Protein AF-A0A2V5LV04-F1 (afdb_monomer_lite)

Secondary structure (DSSP, 8-state):
------HHHHHHS-GGGHHHHHHHHTTT--B---B------HHHHHHHHHHHHHHHHHHHTT-EEEE-TTT--EEEE--TT---SS-HHHHHHHHHHTPPPPEEEE---HHHHHHHHT--BTTEEEEEETTEEEEEE---SS-THHHHHHHHHHHHHH-

Structure (mmCIF, N/CA/C/O backbone):
data_AF-A0A2V5L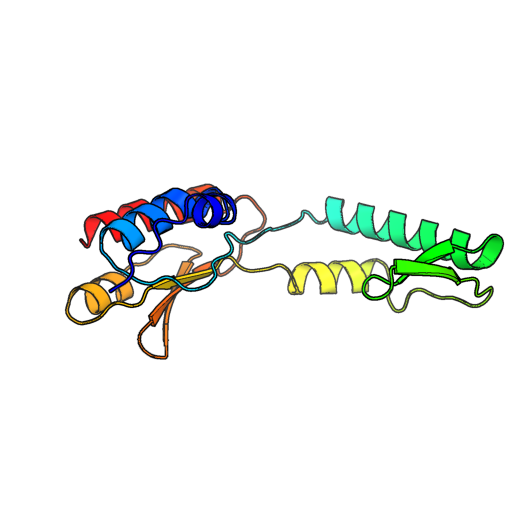V04-F1
#
_entry.id   AF-A0A2V5LV04-F1
#
loop_
_atom_site.group_PDB
_atom_site.id
_atom_site.type_symbol
_atom_site.label_atom_id
_atom_site.label_alt_id
_atom_site.label_comp_id
_atom_site.label_asym_id
_atom_site.label_entity_id
_atom_site.label_seq_id
_atom_site.pdbx_PDB_ins_code
_atom_site.Cartn_x
_atom_site.Cartn_y
_atom_site.Cartn_z
_atom_site.occupancy
_atom_site.B_iso_or_equiv
_atom_site.auth_seq_id
_atom_site.auth_comp_id
_atom_site.auth_asym_id
_atom_site.auth_atom_id
_atom_site.pdbx_PDB_model_num
ATOM 1 N N . ASP A 1 1 ? -18.637 -22.199 13.307 1.00 37.62 1 ASP A N 1
ATOM 2 C CA . ASP A 1 1 ? -17.633 -21.362 13.983 1.00 37.62 1 ASP A CA 1
ATOM 3 C C . ASP A 1 1 ? -16.257 -21.979 13.849 1.00 37.62 1 ASP A C 1
ATOM 5 O O . ASP A 1 1 ? -15.931 -22.923 14.553 1.00 37.62 1 ASP A O 1
ATOM 9 N N . HIS A 1 2 ? -15.481 -21.498 12.880 1.00 34.91 2 HIS A N 1
ATOM 10 C CA . HIS A 1 2 ? -14.068 -21.835 12.750 1.00 34.91 2 HIS A CA 1
ATOM 11 C C . HIS A 1 2 ? -13.288 -20.560 13.053 1.00 34.91 2 HIS A C 1
ATOM 13 O O . HIS A 1 2 ? -13.233 -19.655 12.223 1.00 34.91 2 HIS A O 1
ATOM 19 N N . LEU A 1 3 ? -12.759 -20.476 14.274 1.00 42.47 3 LEU A N 1
ATOM 20 C CA . LEU A 1 3 ? -11.720 -19.518 14.629 1.00 42.47 3 LEU A CA 1
ATOM 21 C C . LEU A 1 3 ? -10.544 -19.771 13.687 1.00 42.47 3 LEU A C 1
ATOM 23 O O . LEU A 1 3 ? -9.911 -20.826 13.746 1.00 42.47 3 LEU A O 1
ATOM 27 N N . ILE A 1 4 ? -10.286 -18.826 12.788 1.00 45.22 4 ILE A N 1
ATOM 28 C CA . ILE A 1 4 ? -9.069 -18.815 11.984 1.00 45.22 4 ILE A CA 1
ATOM 29 C C . ILE A 1 4 ? -7.950 -18.351 12.926 1.00 45.22 4 ILE A C 1
ATOM 31 O O . ILE A 1 4 ? -7.548 -17.196 12.904 1.00 45.22 4 ILE A O 1
ATOM 35 N N . HIS A 1 5 ? -7.468 -19.248 13.788 1.00 48.31 5 HIS A N 1
ATOM 36 C CA . HIS A 1 5 ? -6.122 -19.141 14.349 1.00 48.31 5 HIS A CA 1
ATOM 37 C C . HIS A 1 5 ? -5.161 -19.601 13.256 1.00 48.31 5 HIS A C 1
ATOM 39 O O . HIS A 1 5 ? -4.698 -20.738 13.256 1.00 48.31 5 HIS A O 1
ATOM 45 N N . ASN A 1 6 ? -4.981 -18.762 12.237 1.00 56.56 6 ASN A N 1
ATOM 46 C CA . ASN A 1 6 ? -3.943 -18.990 11.251 1.00 56.56 6 ASN A CA 1
ATOM 47 C C . ASN A 1 6 ? -2.778 -18.078 11.614 1.00 56.56 6 ASN A C 1
ATOM 49 O O . ASN A 1 6 ? -2.821 -16.884 11.323 1.00 56.56 6 ASN A O 1
ATOM 53 N N . ASP A 1 7 ? -1.765 -18.631 12.273 1.00 56.62 7 ASP A N 1
ATOM 54 C CA . ASP A 1 7 ? -0.560 -17.885 12.645 1.00 56.62 7 ASP A CA 1
ATOM 55 C C . ASP A 1 7 ? 0.101 -17.258 11.396 1.00 56.62 7 ASP A C 1
ATOM 57 O O . ASP A 1 7 ? 0.586 -16.129 11.447 1.00 56.62 7 ASP A O 1
ATOM 61 N N . GLU A 1 8 ? -0.023 -17.904 10.227 1.00 63.81 8 GLU A N 1
ATOM 62 C CA . GLU A 1 8 ? 0.450 -17.377 8.937 1.00 63.81 8 GLU A CA 1
ATOM 63 C C . GLU A 1 8 ? -0.325 -16.126 8.478 1.00 63.81 8 GLU A C 1
ATOM 65 O O . GLU A 1 8 ? 0.208 -15.280 7.756 1.00 63.81 8 GLU A O 1
ATOM 70 N N . PHE A 1 9 ? -1.588 -15.966 8.897 1.00 72.06 9 PHE A N 1
ATOM 71 C CA . PHE A 1 9 ? -2.378 -14.782 8.553 1.00 72.06 9 PHE A CA 1
ATOM 72 C C . PHE A 1 9 ? -1.844 -13.542 9.268 1.00 72.06 9 PHE A C 1
ATOM 74 O O . PHE A 1 9 ? -1.657 -12.510 8.626 1.00 72.06 9 PHE A O 1
ATOM 81 N N . ILE A 1 10 ? -1.552 -13.631 10.567 1.00 76.31 10 ILE A N 1
ATOM 82 C CA . ILE A 1 10 ? -1.012 -12.499 11.332 1.00 76.31 10 ILE A CA 1
ATOM 83 C C . ILE A 1 10 ? 0.354 -12.065 10.794 1.00 76.31 10 ILE A C 1
ATOM 85 O O . ILE A 1 10 ? 0.637 -10.866 10.720 1.00 76.31 10 ILE A O 1
ATOM 89 N N . GLU A 1 11 ? 1.181 -13.008 10.338 1.00 77.38 11 GLU A N 1
ATOM 90 C CA . GLU A 1 11 ? 2.454 -12.682 9.689 1.00 77.38 11 GLU A CA 1
ATOM 91 C C . GLU A 1 11 ? 2.269 -11.856 8.407 1.00 77.38 11 GLU A C 1
ATOM 93 O O . GLU A 1 11 ? 3.081 -10.966 8.131 1.00 77.38 11 GLU A O 1
ATOM 98 N N . SER A 1 12 ? 1.174 -12.083 7.675 1.00 77.38 12 SER A N 1
ATOM 99 C CA . SER A 1 12 ? 0.818 -11.323 6.469 1.00 77.38 12 SER A CA 1
ATOM 100 C C . SER A 1 12 ? 0.243 -9.927 6.748 1.00 77.38 12 SER A C 1
ATOM 102 O O . SER A 1 12 ? 0.204 -9.091 5.847 1.00 77.38 12 SER A O 1
ATOM 104 N N . VAL A 1 13 ? -0.185 -9.651 7.986 1.00 80.25 13 VAL A N 1
ATOM 105 C CA . VAL A 1 13 ? -0.694 -8.334 8.389 1.00 80.25 13 VAL A CA 1
ATOM 106 C C . VAL A 1 13 ? 0.468 -7.364 8.573 1.00 80.25 13 VAL A C 1
ATOM 108 O O . VAL A 1 13 ? 1.490 -7.687 9.189 1.00 80.25 13 VAL A O 1
ATOM 111 N N . ASP A 1 14 ? 0.287 -6.138 8.089 1.00 82.38 14 ASP A N 1
ATOM 112 C CA . ASP A 1 14 ? 1.251 -5.059 8.263 1.00 82.38 14 ASP A CA 1
ATOM 113 C C . ASP A 1 14 ? 1.624 -4.857 9.744 1.00 82.38 14 ASP A C 1
ATOM 115 O O . ASP A 1 14 ? 0.729 -4.719 10.584 1.00 82.38 14 ASP A O 1
ATOM 119 N N . PRO A 1 15 ? 2.924 -4.762 10.099 1.00 86.38 15 PRO A N 1
ATOM 120 C CA . PRO A 1 15 ? 3.362 -4.708 11.495 1.00 86.38 15 PRO A CA 1
ATOM 121 C C . PRO A 1 15 ? 2.650 -3.672 12.386 1.00 86.38 15 PRO A C 1
ATOM 123 O O . PRO A 1 15 ? 2.335 -4.017 13.524 1.00 86.38 15 PRO A O 1
ATOM 126 N N . PRO A 1 16 ? 2.339 -2.440 11.921 1.00 86.56 16 PRO A N 1
ATOM 127 C CA . PRO A 1 16 ? 1.610 -1.458 12.731 1.00 86.56 16 PRO A CA 1
ATOM 128 C C . PRO A 1 16 ? 0.179 -1.873 13.108 1.00 86.56 16 PRO A C 1
ATOM 130 O O . PRO A 1 16 ? -0.378 -1.320 14.051 1.00 86.56 16 PRO A O 1
ATOM 133 N N . LEU A 1 17 ? -0.419 -2.810 12.369 1.00 86.88 17 LEU A N 1
ATOM 134 C CA . LEU A 1 17 ? -1.804 -3.250 12.534 1.00 86.88 17 LEU A CA 1
ATOM 135 C C . LEU A 1 17 ? -1.946 -4.562 13.308 1.00 86.88 17 LEU A C 1
ATOM 137 O O . LEU A 1 17 ? -3.044 -4.847 13.782 1.00 86.88 17 LEU A O 1
ATOM 141 N N . ARG A 1 18 ? -0.871 -5.347 13.455 1.00 90.06 18 ARG A N 1
ATOM 142 C CA . ARG A 1 18 ? -0.923 -6.696 14.049 1.00 90.06 18 ARG A CA 1
ATOM 143 C C . ARG A 1 18 ? -1.590 -6.711 15.421 1.00 90.06 18 ARG A C 1
ATOM 145 O O . ARG A 1 18 ? -2.571 -7.418 15.585 1.00 90.06 18 ARG A O 1
ATOM 152 N N . ASP A 1 19 ? -1.156 -5.842 16.334 1.00 91.69 19 ASP A N 1
ATOM 153 C CA . ASP A 1 19 ? -1.703 -5.775 17.702 1.00 91.69 19 ASP A CA 1
ATOM 154 C C . ASP A 1 19 ? -3.213 -5.460 17.733 1.00 91.69 19 ASP A C 1
ATOM 156 O O . ASP A 1 19 ? -3.958 -5.958 18.575 1.00 91.69 19 ASP A O 1
ATOM 160 N N . LEU A 1 20 ? -3.696 -4.637 16.796 1.00 91.31 20 LEU A N 1
ATOM 161 C CA . LEU A 1 20 ? -5.127 -4.361 16.669 1.00 91.31 20 LEU A CA 1
ATOM 162 C C . LEU A 1 20 ? -5.876 -5.578 16.123 1.00 91.31 20 LEU A C 1
ATOM 164 O O . LEU A 1 20 ? -6.922 -5.943 16.652 1.00 91.31 20 LEU A O 1
ATOM 168 N N . VAL A 1 21 ? -5.358 -6.187 15.056 1.00 90.38 21 VAL A N 1
ATOM 169 C CA . VAL A 1 21 ? -5.999 -7.329 14.396 1.00 90.38 21 VAL A CA 1
ATOM 170 C C . VAL A 1 21 ? -6.052 -8.538 15.329 1.00 90.38 21 VAL A C 1
ATOM 172 O O . VAL A 1 21 ? -7.124 -9.118 15.480 1.00 90.38 21 VAL A O 1
ATOM 175 N N . GLU A 1 22 ? -4.954 -8.855 16.017 1.00 90.88 22 GLU A N 1
ATOM 176 C CA . GLU A 1 22 ? -4.887 -9.909 17.036 1.00 90.88 22 GLU A CA 1
ATOM 177 C C . GLU A 1 22 ? -5.940 -9.681 18.129 1.00 90.88 22 GLU A C 1
ATOM 179 O O . GLU A 1 22 ? -6.795 -10.538 18.353 1.00 90.88 22 GLU A O 1
ATOM 184 N N . PHE A 1 23 ? -5.961 -8.486 18.734 1.00 92.88 23 PHE A N 1
ATOM 185 C CA . PHE A 1 23 ? -6.918 -8.133 19.788 1.00 92.88 23 PHE A CA 1
ATOM 186 C C . PHE A 1 23 ? -8.387 -8.324 19.375 1.00 92.88 23 PHE A C 1
ATOM 188 O O . PHE A 1 23 ? -9.220 -8.761 20.179 1.00 92.88 23 PHE A O 1
ATOM 195 N N . LEU A 1 24 ? -8.718 -7.964 18.132 1.00 91.56 24 LEU A N 1
ATOM 196 C CA . LEU A 1 24 ? -10.067 -8.079 17.581 1.00 91.56 24 LEU A CA 1
ATOM 197 C C . LEU A 1 24 ? -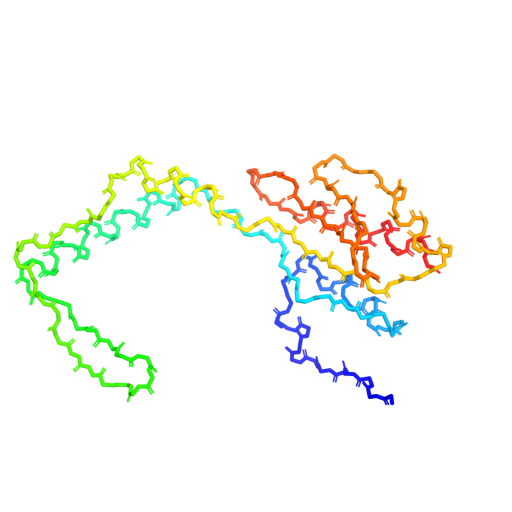10.423 -9.532 17.261 1.00 91.56 24 LEU A C 1
ATOM 199 O O . LEU A 1 24 ? -11.537 -9.974 17.551 1.00 91.56 24 LEU A O 1
ATOM 203 N N . HIS A 1 25 ? -9.484 -10.289 16.695 1.00 89.88 25 HIS A N 1
ATOM 204 C CA . HIS A 1 25 ? -9.696 -11.688 16.327 1.00 89.88 25 HIS A CA 1
ATOM 205 C C . HIS A 1 25 ? -9.870 -12.575 17.561 1.00 89.88 25 HIS A C 1
ATOM 207 O O . HIS A 1 25 ? -10.778 -13.404 17.570 1.00 89.88 25 HIS A O 1
ATOM 213 N N . GLU A 1 26 ? -9.130 -12.319 18.647 1.00 90.31 26 GLU A N 1
ATOM 214 C CA . GLU A 1 26 ? -9.350 -12.948 19.964 1.00 90.31 26 GLU A CA 1
ATOM 215 C C . GLU A 1 26 ? -10.788 -12.767 20.488 1.00 90.31 26 GLU A C 1
ATOM 217 O O . GLU A 1 26 ? -11.277 -13.564 21.288 1.00 90.31 26 GLU A O 1
ATOM 222 N N . ARG A 1 27 ? -11.488 -11.723 20.027 1.00 90.56 27 ARG A N 1
ATOM 223 C CA . ARG A 1 27 ? -12.876 -11.391 20.392 1.00 90.56 27 ARG A CA 1
ATOM 224 C C . ARG A 1 27 ? -13.895 -11.794 19.328 1.00 90.56 27 ARG A C 1
ATOM 226 O O . ARG A 1 27 ? -15.050 -11.385 19.410 1.00 90.56 27 ARG A O 1
ATOM 233 N N . ASN A 1 28 ? -13.499 -12.604 18.344 1.00 89.19 28 ASN A N 1
ATOM 234 C CA . ASN A 1 28 ? -14.323 -12.998 17.195 1.00 89.19 28 ASN A CA 1
ATOM 235 C C . ASN A 1 28 ? -14.824 -11.810 16.351 1.00 89.19 28 ASN A C 1
ATOM 237 O O . ASN A 1 28 ? -15.869 -11.896 15.701 1.00 89.19 28 ASN A O 1
ATOM 241 N N . ILE A 1 29 ? -14.088 -10.696 16.337 1.00 89.62 29 ILE A N 1
ATOM 242 C CA . ILE A 1 29 ? -14.426 -9.526 15.524 1.00 89.62 29 ILE A CA 1
ATOM 243 C C . ILE A 1 29 ? -13.692 -9.629 14.195 1.00 89.62 29 ILE A C 1
ATOM 245 O O . ILE A 1 29 ? -12.466 -9.582 14.125 1.00 89.62 29 ILE A O 1
ATOM 249 N N . THR A 1 30 ? -14.462 -9.749 13.118 1.00 88.38 30 THR A N 1
ATOM 250 C CA . THR A 1 30 ? -13.914 -9.812 11.763 1.00 88.38 30 THR A CA 1
ATOM 251 C C . THR A 1 30 ? -13.352 -8.460 11.337 1.00 88.38 30 THR A C 1
ATOM 253 O O . THR A 1 30 ? -14.027 -7.433 11.461 1.00 88.38 30 THR A O 1
ATOM 256 N N . THR A 1 31 ? -12.156 -8.478 10.751 1.00 88.44 31 THR A N 1
ATOM 257 C CA . THR A 1 31 ? -11.539 -7.320 10.098 1.00 88.44 31 THR A CA 1
ATOM 258 C C . THR A 1 31 ? -11.509 -7.487 8.577 1.00 88.44 31 THR A C 1
ATOM 260 O O . THR A 1 31 ? -11.567 -8.603 8.061 1.00 88.44 31 THR A O 1
ATOM 263 N N . THR A 1 32 ? -11.453 -6.383 7.832 1.00 84.94 32 THR A N 1
ATOM 264 C CA . THR A 1 32 ? -11.176 -6.419 6.384 1.00 84.94 32 THR A CA 1
ATOM 265 C C . THR A 1 32 ? -9.697 -6.724 6.121 1.00 84.94 32 THR A C 1
ATOM 267 O O . THR A 1 32 ? -8.882 -6.520 7.024 1.00 84.94 32 THR A O 1
ATOM 270 N N . PRO A 1 33 ? -9.307 -7.117 4.888 1.00 72.12 33 PRO A N 1
ATOM 271 C CA . PRO A 1 33 ? -7.916 -6.993 4.460 1.00 72.12 33 PRO A CA 1
ATOM 272 C C . PRO A 1 33 ? -7.444 -5.564 4.740 1.00 72.12 33 PRO A C 1
ATOM 274 O O . PRO A 1 33 ? -8.104 -4.601 4.337 1.00 72.12 33 PRO A O 1
ATOM 277 N N . SER A 1 34 ? -6.382 -5.432 5.526 1.00 72.31 34 SER A N 1
ATOM 278 C CA . SER A 1 34 ? -5.966 -4.162 6.114 1.00 72.31 34 SER A CA 1
ATOM 279 C C . SER A 1 34 ? -4.533 -3.840 5.725 1.00 72.31 34 SER A C 1
ATOM 281 O O . SER A 1 34 ? -3.666 -4.704 5.820 1.00 72.31 34 SER A O 1
ATOM 283 N N . CYS A 1 35 ? -4.289 -2.595 5.332 1.00 74.44 35 CYS A N 1
ATOM 284 C CA . CYS A 1 35 ? -2.965 -2.072 5.004 1.00 74.44 35 CYS A CA 1
ATOM 285 C C . CYS A 1 35 ? -2.687 -0.890 5.933 1.00 74.44 35 CYS A C 1
ATOM 287 O O . CYS A 1 35 ? -3.557 -0.055 6.175 1.00 74.44 35 CYS A O 1
ATOM 289 N N . SER A 1 36 ? -1.475 -0.803 6.464 1.00 70.75 36 SER A N 1
ATOM 290 C CA . SER A 1 36 ? -1.027 0.299 7.316 1.00 70.75 36 SER A CA 1
ATOM 291 C C . SER A 1 36 ? -0.789 1.593 6.528 1.00 70.75 36 SER A C 1
ATOM 293 O O . SER A 1 36 ? -0.692 2.673 7.120 1.00 70.75 36 SER A O 1
ATOM 295 N N . GLY A 1 37 ? -0.758 1.494 5.198 1.00 67.00 37 GLY A N 1
ATOM 296 C CA . GLY A 1 37 ? -0.442 2.571 4.278 1.00 67.00 37 GLY A CA 1
ATOM 297 C C . GLY A 1 37 ? 1.065 2.749 4.167 1.00 67.00 37 GLY A C 1
ATOM 298 O O . GLY A 1 37 ? 1.732 3.144 5.126 1.00 67.00 37 GLY A O 1
ATOM 299 N N . HIS A 1 38 ? 1.606 2.478 2.982 1.00 66.94 38 HIS A N 1
ATOM 300 C CA . HIS A 1 38 ? 3.024 2.656 2.692 1.00 66.94 38 HIS A CA 1
ATOM 301 C C . HIS A 1 38 ? 3.252 3.940 1.898 1.00 66.94 38 HIS A C 1
ATOM 303 O O . HIS A 1 38 ? 3.178 3.962 0.668 1.00 66.94 38 HIS A O 1
ATOM 309 N N . CYS A 1 39 ? 3.607 5.012 2.600 1.00 65.12 39 CYS A N 1
ATOM 310 C CA . CYS A 1 39 ? 4.034 6.248 1.958 1.00 65.12 39 CYS A CA 1
ATOM 311 C C . CYS A 1 39 ? 5.515 6.148 1.568 1.00 65.12 39 CYS A C 1
ATOM 313 O O . CYS A 1 39 ? 6.417 6.181 2.406 1.00 65.12 39 CYS A O 1
ATOM 315 N N . LYS A 1 40 ? 5.793 5.995 0.269 1.00 71.12 40 LYS A N 1
ATOM 316 C CA . LYS A 1 40 ? 7.152 6.125 -0.276 1.00 71.12 40 LYS A CA 1
ATOM 317 C C . LYS A 1 40 ? 7.525 7.612 -0.342 1.00 71.12 40 LYS A C 1
ATOM 319 O O . LYS A 1 40 ? 6.715 8.446 -0.729 1.00 71.12 40 LYS A O 1
ATOM 324 N N . SER A 1 41 ? 8.761 7.961 0.002 1.00 77.38 41 SER A N 1
ATOM 325 C CA . SER A 1 41 ? 9.222 9.343 -0.165 1.00 77.38 41 SER A CA 1
ATOM 326 C C . SER A 1 41 ? 9.314 9.717 -1.647 1.00 77.38 41 SER A C 1
ATOM 328 O O . SER A 1 41 ? 9.505 8.854 -2.506 1.00 77.38 41 SER A O 1
ATOM 330 N N . GLU A 1 42 ? 9.271 11.013 -1.954 1.00 81.19 42 GLU A N 1
ATOM 331 C CA . GLU A 1 42 ? 9.535 11.501 -3.312 1.00 81.19 42 GLU A CA 1
ATOM 332 C C . GLU A 1 42 ? 10.891 11.008 -3.839 1.00 81.19 42 GLU A C 1
ATOM 334 O O . GLU A 1 42 ? 10.998 10.603 -4.991 1.00 81.19 42 GLU A O 1
ATOM 339 N N . ARG A 1 43 ? 11.908 10.922 -2.970 1.00 84.44 43 ARG A N 1
ATOM 340 C CA . ARG A 1 43 ? 13.218 10.342 -3.304 1.00 84.44 43 ARG A CA 1
ATOM 341 C C . ARG A 1 43 ? 13.113 8.890 -3.782 1.00 84.44 43 ARG A C 1
ATOM 343 O O . ARG A 1 43 ? 13.832 8.509 -4.702 1.00 84.44 43 ARG A O 1
ATOM 350 N N . ASN A 1 44 ? 12.241 8.083 -3.180 1.00 86.44 44 ASN A N 1
ATOM 351 C CA . ASN A 1 44 ? 12.025 6.704 -3.621 1.00 86.44 44 ASN A CA 1
ATOM 352 C C . ASN A 1 44 ? 11.386 6.663 -5.012 1.00 86.44 44 ASN A C 1
ATOM 354 O O . ASN A 1 44 ? 11.784 5.843 -5.833 1.00 86.44 44 ASN A O 1
ATOM 358 N N . PHE A 1 45 ? 10.434 7.555 -5.298 1.00 90.12 45 PHE A N 1
ATOM 359 C CA . PHE A 1 45 ? 9.854 7.664 -6.638 1.00 90.12 45 PHE A CA 1
ATOM 360 C C . PHE A 1 45 ? 10.841 8.211 -7.663 1.00 90.12 45 PHE A C 1
ATOM 362 O O . PHE A 1 45 ? 10.879 7.721 -8.784 1.00 90.12 45 PHE A O 1
ATOM 369 N N . ALA A 1 46 ? 11.682 9.171 -7.282 1.00 91.44 46 ALA A N 1
ATOM 370 C CA . ALA A 1 46 ? 12.751 9.660 -8.138 1.00 91.44 46 ALA A CA 1
ATOM 371 C C . ALA A 1 46 ? 13.724 8.533 -8.505 1.00 91.44 46 ALA A C 1
ATOM 373 O O . ALA A 1 46 ? 14.080 8.419 -9.670 1.00 91.44 46 ALA A O 1
ATOM 374 N N . LYS A 1 47 ? 14.077 7.669 -7.544 1.00 93.81 47 LYS A N 1
ATOM 375 C CA . LYS A 1 47 ? 14.900 6.485 -7.807 1.00 93.81 47 LYS A CA 1
ATOM 376 C C . LYS A 1 47 ? 14.205 5.501 -8.756 1.00 93.81 47 LYS A C 1
ATOM 378 O O . LYS A 1 47 ? 14.813 5.097 -9.733 1.00 93.81 47 LYS A O 1
ATOM 383 N N . LEU A 1 48 ? 12.932 5.176 -8.511 1.00 93.44 48 LEU A N 1
ATOM 384 C CA . LEU A 1 48 ? 12.148 4.311 -9.407 1.00 93.44 48 LEU A CA 1
ATOM 385 C C . LEU A 1 48 ? 12.070 4.872 -10.829 1.00 93.44 48 LEU A C 1
ATOM 387 O O . LEU A 1 48 ? 12.111 4.121 -11.793 1.00 93.44 48 LEU A O 1
ATOM 391 N N . TRP A 1 49 ? 11.958 6.192 -10.967 1.00 96.06 49 TRP A N 1
ATOM 392 C CA . TRP A 1 49 ? 11.999 6.836 -12.271 1.00 96.06 49 TRP A CA 1
ATOM 393 C C . TRP A 1 49 ? 13.352 6.653 -12.964 1.00 96.06 49 TRP A C 1
ATOM 395 O O . TRP A 1 49 ? 13.395 6.391 -14.163 1.00 96.06 49 TRP A O 1
ATOM 405 N N . ASP A 1 50 ? 14.448 6.805 -12.223 1.00 95.94 50 ASP A N 1
ATOM 406 C CA . ASP A 1 50 ? 15.790 6.630 -12.775 1.00 95.94 50 ASP A CA 1
ATOM 407 C C . ASP A 1 50 ? 16.007 5.168 -13.222 1.00 95.94 50 ASP A C 1
ATOM 409 O O . ASP A 1 50 ? 16.564 4.943 -14.296 1.00 95.94 50 ASP A O 1
ATOM 413 N N . ASP A 1 51 ? 15.472 4.194 -12.473 1.00 95.75 51 ASP A N 1
ATOM 414 C CA . ASP A 1 51 ? 15.454 2.775 -12.862 1.00 95.75 51 ASP A CA 1
ATOM 415 C C . ASP A 1 51 ? 14.629 2.557 -14.155 1.00 95.75 51 ASP A C 1
ATOM 417 O O . ASP A 1 51 ? 15.092 1.898 -15.082 1.00 95.75 51 ASP A O 1
ATOM 421 N N . LEU A 1 52 ? 13.453 3.187 -14.290 1.00 95.56 52 LEU A N 1
ATOM 422 C CA . LEU A 1 52 ? 12.626 3.104 -15.508 1.00 95.56 52 LEU A CA 1
ATOM 423 C C . LEU A 1 52 ? 13.306 3.707 -16.749 1.00 95.56 52 LEU A C 1
ATOM 425 O O . LEU A 1 52 ? 13.103 3.231 -17.868 1.00 95.56 52 LEU A O 1
ATOM 429 N N . GLU A 1 53 ? 14.076 4.782 -16.585 1.00 96.38 53 GLU A N 1
ATOM 430 C CA . GLU A 1 53 ? 14.858 5.366 -17.681 1.00 96.38 53 GLU A CA 1
ATOM 431 C C . GLU A 1 53 ? 16.026 4.457 -18.091 1.00 96.38 53 GLU A C 1
ATOM 433 O O . GLU A 1 53 ? 16.328 4.374 -19.285 1.00 96.38 53 GLU A O 1
ATOM 438 N N . ALA A 1 54 ? 16.639 3.742 -17.141 1.00 94.75 54 ALA A N 1
ATOM 439 C CA . ALA A 1 54 ? 17.635 2.716 -17.441 1.00 94.75 54 ALA A CA 1
ATOM 440 C C . ALA A 1 54 ? 17.007 1.544 -18.213 1.00 94.75 54 ALA A C 1
ATOM 442 O O . ALA A 1 54 ? 17.468 1.230 -19.309 1.00 94.75 54 ALA A O 1
ATOM 443 N N . ASP A 1 55 ? 15.880 1.007 -17.736 1.00 94.31 55 ASP A N 1
ATOM 444 C CA . ASP A 1 55 ? 15.136 -0.052 -18.430 1.00 94.31 55 ASP A CA 1
ATOM 445 C C . ASP A 1 55 ? 14.741 0.378 -19.853 1.00 94.31 55 ASP A C 1
ATOM 447 O O . ASP A 1 55 ? 14.845 -0.390 -20.807 1.00 94.31 55 ASP A O 1
ATOM 451 N N . LYS A 1 56 ? 14.326 1.639 -20.042 1.00 94.88 56 LYS A N 1
ATOM 452 C CA . LYS A 1 56 ? 14.039 2.197 -21.373 1.00 94.88 56 LYS A CA 1
ATOM 453 C C . LYS A 1 56 ? 15.272 2.187 -22.280 1.00 94.88 56 LYS A C 1
ATOM 455 O O . LYS A 1 56 ? 15.126 1.951 -23.482 1.00 94.88 56 LYS A O 1
ATOM 460 N N . ALA A 1 57 ? 16.456 2.496 -21.752 1.00 95.00 57 ALA A N 1
ATOM 461 C CA . ALA A 1 57 ? 17.695 2.442 -22.523 1.00 95.00 57 ALA A CA 1
ATOM 462 C C . ALA A 1 57 ? 18.003 1.001 -22.955 1.00 95.00 57 ALA A C 1
ATOM 464 O O . ALA A 1 57 ? 18.260 0.774 -24.141 1.00 95.00 57 ALA A O 1
ATOM 465 N N . ASP A 1 58 ? 17.859 0.047 -22.036 1.00 95.19 58 ASP A N 1
ATOM 466 C CA . ASP A 1 58 ? 18.074 -1.375 -22.298 1.00 95.19 58 ASP A CA 1
ATOM 467 C C . ASP A 1 58 ? 17.096 -1.891 -23.358 1.00 95.19 58 ASP A C 1
ATOM 469 O O . ASP A 1 58 ? 17.527 -2.425 -24.376 1.00 95.19 58 ASP A O 1
ATOM 473 N N . VAL A 1 59 ? 15.791 -1.623 -23.219 1.00 96.31 59 VAL A N 1
ATOM 474 C CA . VAL A 1 59 ? 14.756 -2.002 -24.205 1.00 96.31 59 VAL A CA 1
ATOM 475 C C . VAL A 1 59 ? 15.076 -1.505 -25.616 1.00 96.31 59 VAL A C 1
ATOM 477 O O . VAL A 1 59 ? 14.787 -2.196 -26.596 1.00 96.31 59 VAL A O 1
ATOM 480 N N . ARG A 1 60 ? 15.662 -0.311 -25.752 1.00 96.25 60 ARG A N 1
ATOM 481 C CA . ARG A 1 60 ? 16.012 0.247 -27.067 1.00 96.25 60 ARG A CA 1
ATOM 482 C C . ARG A 1 60 ? 17.256 -0.391 -27.668 1.00 96.25 60 ARG A C 1
ATOM 484 O O . ARG A 1 60 ? 17.329 -0.555 -28.891 1.00 96.25 60 ARG A O 1
ATOM 491 N N . GLN A 1 61 ? 18.243 -0.693 -26.832 1.00 93.81 61 GLN A N 1
ATOM 492 C CA . GLN A 1 61 ? 19.555 -1.154 -27.265 1.00 93.81 61 GLN A CA 1
ATOM 493 C C . GLN A 1 61 ? 19.606 -2.673 -27.312 1.00 93.81 61 GLN A C 1
ATOM 495 O O . GLN A 1 61 ? 19.422 -3.247 -28.386 1.00 93.81 61 GLN A O 1
ATOM 500 N N . ASP A 1 62 ? 19.827 -3.298 -26.165 1.00 93.00 62 ASP A N 1
ATOM 501 C CA . ASP A 1 62 ? 20.123 -4.722 -26.066 1.00 93.00 62 ASP A CA 1
ATOM 502 C C . ASP A 1 62 ? 18.854 -5.567 -25.920 1.00 93.00 62 ASP A C 1
ATOM 504 O O . ASP A 1 62 ? 18.830 -6.703 -26.385 1.00 93.00 62 ASP A O 1
ATOM 508 N N . GLY A 1 63 ? 17.771 -4.974 -25.414 1.00 92.12 63 GLY A N 1
ATOM 509 C CA . GLY A 1 63 ? 16.520 -5.624 -25.039 1.00 92.12 63 GLY A CA 1
ATOM 510 C C . GLY A 1 63 ? 16.533 -6.155 -23.601 1.00 92.12 63 GLY A C 1
ATOM 511 O O . GLY A 1 63 ? 17.580 -6.297 -22.974 1.00 92.12 63 GLY A O 1
ATOM 512 N N . LEU A 1 64 ? 15.346 -6.445 -23.064 1.00 92.19 64 LEU A N 1
ATOM 513 C CA . LEU A 1 64 ? 15.156 -7.016 -21.728 1.00 92.19 64 LEU A CA 1
ATOM 514 C C . LEU A 1 64 ? 14.609 -8.440 -21.819 1.00 92.19 64 LEU A C 1
ATOM 516 O O . LEU A 1 64 ? 13.670 -8.718 -22.568 1.00 92.19 64 LEU A O 1
ATOM 520 N N . VAL A 1 65 ? 15.162 -9.352 -21.018 1.00 93.00 65 VAL A N 1
ATOM 521 C CA . VAL A 1 65 ? 14.591 -10.694 -20.850 1.00 93.00 65 VAL A CA 1
ATOM 522 C C . VAL A 1 65 ? 13.470 -10.619 -19.823 1.00 93.00 65 VAL A C 1
ATOM 524 O O . VAL A 1 65 ? 13.708 -10.503 -18.623 1.00 93.00 65 VAL A O 1
ATOM 527 N N . MET A 1 66 ? 12.243 -10.722 -20.308 1.00 91.31 66 MET A N 1
ATOM 528 C CA . MET A 1 66 ? 11.033 -10.723 -19.503 1.00 91.31 66 MET A CA 1
ATOM 529 C C . MET A 1 66 ? 10.638 -12.161 -19.184 1.00 91.31 66 MET A C 1
ATOM 531 O O . MET A 1 66 ? 10.830 -13.065 -19.999 1.00 91.31 66 MET A O 1
ATOM 535 N N . LYS A 1 67 ? 10.073 -12.378 -17.997 1.00 92.62 67 LYS A N 1
ATOM 536 C CA . LYS A 1 67 ? 9.446 -13.644 -17.622 1.00 92.62 67 LYS A CA 1
ATOM 537 C C . LYS A 1 67 ? 7.946 -13.415 -17.510 1.00 92.62 67 LYS A C 1
ATOM 539 O O . LYS A 1 67 ? 7.517 -12.565 -16.736 1.00 92.62 67 LYS A O 1
ATOM 544 N N . GLU A 1 68 ? 7.176 -14.176 -18.266 1.00 87.56 68 GLU A N 1
ATOM 545 C CA . GLU A 1 68 ? 5.730 -14.224 -18.127 1.00 87.56 68 GLU A CA 1
ATOM 546 C C . GLU A 1 68 ? 5.401 -14.949 -16.808 1.00 87.56 68 GLU A C 1
ATOM 548 O O . GLU A 1 68 ? 5.988 -15.988 -16.485 1.00 87.56 68 GLU A O 1
ATOM 553 N N . ILE A 1 69 ? 4.569 -14.330 -15.972 1.00 83.19 69 ILE A N 1
ATOM 554 C CA . ILE A 1 69 ? 4.394 -14.752 -14.580 1.00 83.19 69 ILE A CA 1
ATOM 555 C C . ILE A 1 69 ? 3.523 -16.007 -14.469 1.00 83.19 69 ILE A C 1
ATOM 557 O O . ILE A 1 69 ? 3.732 -16.797 -13.549 1.00 83.19 69 ILE A O 1
ATOM 561 N N . GLU A 1 70 ? 2.598 -16.216 -15.408 1.00 79.19 70 GLU A N 1
ATOM 562 C CA . GLU A 1 70 ? 1.610 -17.298 -15.367 1.00 79.19 70 GLU A CA 1
ATOM 563 C C . GLU A 1 70 ? 2.164 -18.621 -15.924 1.00 79.19 70 GLU A C 1
ATOM 565 O O . GLU A 1 70 ? 2.013 -19.682 -15.321 1.00 79.19 70 GLU A O 1
ATOM 570 N N . SER A 1 71 ? 2.855 -18.561 -17.056 1.00 88.19 71 SER A N 1
ATOM 571 C CA . SER A 1 71 ? 3.453 -19.683 -17.788 1.00 88.19 71 SER A CA 1
ATOM 572 C C . SER A 1 71 ? 4.913 -19.927 -17.410 1.00 88.19 71 SER A C 1
ATOM 574 O O . SER A 1 71 ? 5.446 -21.018 -17.619 1.00 88.19 71 SER A O 1
ATOM 576 N N . GLY A 1 72 ? 5.588 -18.911 -16.866 1.00 90.38 72 GLY A N 1
ATOM 577 C CA . GLY A 1 72 ? 7.018 -18.944 -16.583 1.00 90.38 72 GLY A CA 1
ATOM 578 C C . GLY A 1 72 ? 7.915 -18.831 -17.818 1.00 90.38 72 GLY A C 1
ATOM 579 O O . GLY A 1 72 ? 9.142 -18.865 -17.661 1.00 90.38 72 GLY A O 1
ATOM 580 N N . GLU A 1 73 ? 7.331 -18.694 -19.012 1.00 92.56 73 GLU A N 1
ATOM 581 C CA . GLU A 1 73 ? 8.051 -18.525 -20.269 1.00 92.56 73 GLU A CA 1
ATOM 582 C C . GLU A 1 73 ? 8.889 -17.244 -20.241 1.00 92.56 73 GLU A C 1
ATOM 584 O O . GLU A 1 73 ? 8.509 -16.232 -19.649 1.00 92.56 73 GLU A O 1
ATOM 589 N N . ARG A 1 74 ? 10.067 -17.290 -20.865 1.00 94.31 74 ARG A N 1
ATOM 590 C CA . ARG A 1 74 ? 10.933 -16.120 -20.998 1.00 94.31 74 ARG A CA 1
ATOM 591 C C . ARG A 1 74 ? 10.927 -15.641 -22.435 1.00 94.31 74 ARG A C 1
ATOM 593 O O . ARG A 1 74 ? 11.183 -16.428 -23.340 1.00 94.31 74 ARG A O 1
ATOM 600 N N . PHE A 1 75 ? 10.720 -14.348 -22.625 1.00 92.62 75 PHE A N 1
ATOM 601 C CA . PHE A 1 75 ? 10.782 -13.712 -23.933 1.00 92.62 75 PHE A CA 1
ATOM 602 C C . PHE A 1 75 ? 11.691 -12.489 -23.889 1.00 92.62 75 PHE A C 1
ATOM 604 O O . PHE A 1 75 ? 11.916 -11.887 -22.842 1.00 92.62 75 PHE A O 1
ATOM 611 N N . HIS A 1 76 ? 12.247 -12.140 -25.042 1.00 95.19 76 HIS A N 1
ATOM 612 C CA . HIS A 1 76 ? 13.150 -11.009 -25.178 1.00 95.19 76 HIS A CA 1
ATOM 613 C C . HIS A 1 76 ? 12.398 -9.816 -25.770 1.00 95.19 76 HIS A C 1
ATOM 615 O O . HIS A 1 76 ? 11.935 -9.877 -26.910 1.00 95.19 76 HIS A O 1
ATOM 621 N N . PHE A 1 77 ? 12.259 -8.746 -24.994 1.00 94.75 77 PHE A N 1
ATOM 622 C CA . PHE A 1 77 ? 11.545 -7.538 -25.385 1.00 94.75 77 PHE A CA 1
ATOM 623 C C . PHE A 1 77 ? 12.530 -6.449 -25.811 1.00 94.75 77 PHE A C 1
ATOM 625 O O . PHE A 1 77 ? 13.320 -5.964 -25.003 1.00 94.75 77 PHE A O 1
ATOM 632 N N . ARG A 1 78 ? 12.474 -6.055 -27.085 1.00 96.44 78 ARG A N 1
ATOM 633 C CA . ARG A 1 78 ? 13.290 -4.977 -27.648 1.00 96.44 78 ARG A CA 1
ATOM 634 C C . ARG A 1 78 ? 12.441 -4.110 -28.565 1.00 96.44 78 ARG A C 1
ATOM 636 O O . ARG A 1 78 ? 11.821 -4.622 -29.494 1.00 96.44 78 ARG A O 1
ATOM 643 N N . ASP A 1 79 ? 12.481 -2.805 -28.340 1.00 96.69 79 ASP A N 1
ATOM 644 C CA . ASP A 1 79 ? 11.812 -1.813 -29.175 1.00 96.69 79 ASP A CA 1
ATOM 645 C C . ASP A 1 79 ? 12.669 -0.532 -29.245 1.00 96.69 79 ASP A C 1
ATOM 647 O O . ASP A 1 79 ? 12.702 0.253 -28.293 1.00 96.69 79 ASP A O 1
ATOM 651 N N . PRO A 1 80 ? 13.367 -0.286 -30.375 1.00 96.00 80 PRO A N 1
ATOM 652 C CA . PRO A 1 80 ? 14.200 0.904 -30.562 1.00 96.00 80 PRO A CA 1
ATOM 653 C C . PRO A 1 80 ? 13.442 2.235 -30.453 1.00 96.00 80 PRO A C 1
ATOM 655 O O . PRO A 1 80 ? 14.061 3.269 -30.190 1.00 96.00 80 PRO A O 1
ATOM 658 N N . ALA A 1 81 ? 12.123 2.230 -30.661 1.00 96.69 81 ALA A N 1
ATOM 659 C CA . ALA A 1 81 ? 11.275 3.414 -30.582 1.00 96.69 81 ALA A CA 1
ATOM 660 C C . ALA A 1 81 ? 10.575 3.565 -29.220 1.00 96.69 81 ALA A C 1
ATOM 662 O O . ALA A 1 81 ? 9.882 4.565 -29.017 1.00 96.69 81 ALA A O 1
ATOM 663 N N . TYR A 1 82 ? 10.780 2.633 -28.280 1.00 96.12 82 TYR A N 1
ATOM 664 C CA . TYR A 1 82 ? 10.085 2.602 -26.992 1.00 96.12 82 TYR A CA 1
ATOM 665 C C . TYR A 1 82 ? 10.224 3.917 -26.226 1.00 96.12 82 TYR A C 1
ATOM 667 O O . TYR A 1 82 ? 11.322 4.462 -26.112 1.00 96.12 82 TYR A O 1
ATOM 675 N N . GLN A 1 83 ? 9.134 4.431 -25.663 1.00 95.81 83 GLN A N 1
ATOM 676 C CA . GLN A 1 83 ? 9.123 5.622 -24.812 1.00 95.81 83 GLN A CA 1
ATOM 677 C C . GLN A 1 83 ? 8.370 5.309 -23.524 1.00 95.81 83 GLN A C 1
ATOM 679 O O . GLN A 1 83 ? 7.363 4.604 -23.548 1.00 95.81 83 GLN A O 1
ATOM 684 N N . LEU A 1 84 ? 8.806 5.903 -22.414 1.00 95.00 84 LEU A N 1
ATOM 685 C CA . LEU A 1 84 ? 7.982 5.923 -21.213 1.00 95.00 84 LEU A CA 1
ATOM 686 C C . LEU A 1 84 ? 6.742 6.800 -21.468 1.00 95.00 84 LEU A C 1
ATOM 688 O O . LEU A 1 84 ? 6.862 7.864 -22.079 1.00 95.00 84 LEU A O 1
ATOM 692 N N . PRO A 1 85 ? 5.555 6.397 -20.987 1.00 94.31 85 PRO A N 1
ATOM 693 C CA . PRO A 1 85 ? 4.307 7.117 -21.251 1.00 94.31 85 PRO A CA 1
ATOM 694 C C . PRO A 1 85 ? 4.136 8.386 -20.397 1.00 94.31 85 PRO A C 1
ATOM 696 O O . PRO A 1 85 ? 3.134 9.091 -20.524 1.00 94.31 85 PRO A O 1
ATOM 699 N N . TRP A 1 86 ? 5.090 8.681 -19.512 1.00 95.31 86 TRP A N 1
ATOM 700 C CA . TRP A 1 86 ? 5.050 9.812 -18.589 1.00 95.31 86 TRP A CA 1
ATOM 701 C C . TRP A 1 86 ? 6.342 10.619 -18.663 1.00 95.31 86 TRP A C 1
ATOM 703 O O . TRP A 1 86 ? 7.359 10.144 -19.154 1.00 95.31 86 TRP A O 1
ATOM 713 N N . THR A 1 87 ? 6.306 11.843 -18.143 1.00 95.62 87 THR A N 1
ATOM 714 C CA . THR A 1 87 ? 7.524 12.564 -17.747 1.00 95.62 87 THR A CA 1
ATOM 715 C C . THR A 1 87 ? 7.841 12.253 -16.283 1.00 95.62 87 THR A C 1
ATOM 717 O O . THR A 1 87 ? 6.942 11.831 -15.553 1.00 95.62 87 THR A O 1
ATOM 720 N N . LYS A 1 88 ? 9.068 12.535 -15.819 1.00 94.06 88 LYS A N 1
ATOM 721 C CA . LYS A 1 88 ? 9.445 12.378 -14.400 1.00 94.06 88 LYS A CA 1
ATOM 722 C C . LYS A 1 88 ? 8.453 13.068 -13.464 1.00 94.06 88 LYS A C 1
ATOM 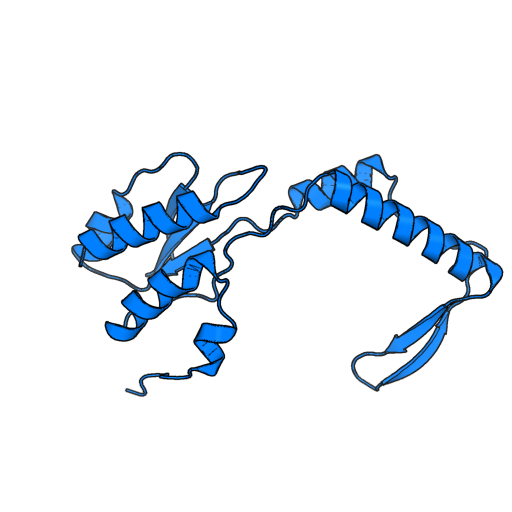724 O O . LYS A 1 88 ? 7.988 12.460 -12.506 1.00 94.06 88 LYS A O 1
ATOM 729 N N . THR A 1 89 ? 8.079 14.306 -13.782 1.00 93.62 89 THR A N 1
ATOM 730 C CA . THR A 1 89 ? 7.112 15.087 -13.002 1.00 93.62 89 THR A CA 1
ATOM 731 C C . THR A 1 89 ? 5.747 14.406 -12.979 1.00 93.62 89 THR A C 1
ATOM 733 O O . THR A 1 89 ? 5.226 14.111 -11.911 1.00 93.62 89 THR A O 1
ATOM 736 N N . THR A 1 90 ? 5.200 14.054 -14.149 1.00 94.25 90 THR A N 1
ATOM 737 C CA . THR A 1 90 ? 3.870 13.426 -14.227 1.00 94.25 90 THR A CA 1
ATOM 738 C C . THR A 1 90 ? 3.840 12.045 -13.569 1.00 94.25 90 THR A C 1
ATOM 740 O O . THR A 1 90 ? 2.819 11.658 -13.005 1.00 94.25 90 THR A O 1
ATOM 743 N N . PHE A 1 91 ? 4.943 11.295 -13.634 1.00 94.19 91 PHE A N 1
ATOM 744 C CA . PHE A 1 91 ? 5.094 10.020 -12.942 1.00 94.19 91 PHE A CA 1
ATOM 745 C C . PHE A 1 91 ? 5.078 10.207 -11.427 1.00 94.19 91 PHE A C 1
ATOM 747 O O . PHE A 1 91 ? 4.286 9.551 -10.757 1.00 94.19 91 PHE A O 1
ATOM 754 N N . ILE A 1 92 ? 5.903 11.115 -10.893 1.00 90.88 92 ILE A N 1
ATOM 755 C CA . ILE A 1 92 ? 5.976 11.377 -9.451 1.00 90.88 92 ILE A CA 1
ATOM 756 C C . ILE A 1 92 ? 4.622 11.864 -8.933 1.00 90.88 92 ILE A C 1
ATOM 758 O O . ILE A 1 92 ? 4.126 11.321 -7.949 1.00 90.88 92 ILE A O 1
ATOM 762 N N . ASP A 1 93 ? 3.987 12.817 -9.615 1.00 88.88 93 ASP A N 1
ATOM 763 C CA . ASP A 1 93 ? 2.683 13.350 -9.208 1.00 88.88 93 ASP A CA 1
ATOM 764 C C . ASP A 1 93 ? 1.616 12.253 -9.163 1.00 88.88 93 ASP A C 1
ATOM 766 O O . ASP A 1 93 ? 0.857 12.139 -8.199 1.00 88.88 93 ASP A O 1
ATOM 770 N N . ARG A 1 94 ? 1.577 11.388 -10.184 1.00 88.31 94 ARG A N 1
ATOM 771 C CA . ARG A 1 94 ? 0.666 10.239 -10.199 1.00 88.31 94 ARG A CA 1
ATOM 772 C C . ARG A 1 94 ? 1.000 9.261 -9.079 1.00 88.31 94 ARG A C 1
ATOM 774 O O . ARG A 1 94 ? 0.116 8.921 -8.304 1.00 88.31 94 ARG A O 1
ATOM 781 N N . ALA A 1 95 ? 2.253 8.839 -8.958 1.00 85.31 95 ALA A N 1
ATOM 782 C CA . ALA A 1 95 ? 2.677 7.858 -7.965 1.00 85.31 95 ALA A CA 1
ATOM 783 C C . ALA A 1 95 ? 2.400 8.324 -6.526 1.00 85.31 95 ALA A C 1
ATOM 785 O O . ALA A 1 95 ? 1.994 7.517 -5.694 1.00 85.31 95 ALA A O 1
ATOM 786 N N . ARG A 1 96 ? 2.544 9.627 -6.248 1.00 80.12 96 ARG A N 1
ATOM 787 C CA . ARG A 1 96 ? 2.149 10.248 -4.974 1.00 80.12 96 ARG A CA 1
ATOM 788 C C . ARG A 1 96 ? 0.648 10.132 -4.720 1.00 80.12 96 ARG A C 1
ATOM 790 O O . ARG A 1 96 ? 0.249 9.716 -3.639 1.00 80.12 96 ARG A O 1
ATOM 797 N N . ASN A 1 97 ? -0.177 10.438 -5.719 1.00 76.88 97 ASN A N 1
ATOM 798 C CA . ASN A 1 97 ? -1.637 10.372 -5.596 1.00 76.88 97 ASN A CA 1
ATOM 799 C C . ASN A 1 97 ? -2.182 8.938 -5.491 1.00 76.88 97 ASN A C 1
ATOM 801 O O . ASN A 1 97 ? -3.265 8.738 -4.948 1.00 76.88 97 ASN A O 1
ATOM 805 N N . TYR A 1 98 ? -1.443 7.950 -5.999 1.00 74.69 98 TYR A N 1
ATOM 806 C CA . TYR A 1 98 ? -1.789 6.529 -5.916 1.00 74.69 98 TYR A CA 1
ATOM 807 C C . TYR A 1 98 ? -1.254 5.830 -4.658 1.00 74.69 98 TYR A C 1
ATOM 809 O O . TYR A 1 98 ? -1.447 4.624 -4.522 1.00 74.69 98 TYR A O 1
ATOM 817 N N . GLN A 1 99 ? -0.586 6.539 -3.739 1.00 71.81 99 GLN A N 1
ATOM 818 C CA . GLN A 1 99 ? -0.126 5.914 -2.501 1.00 71.81 99 GLN A CA 1
ATOM 819 C C . GLN A 1 99 ? -1.294 5.373 -1.684 1.00 71.81 99 GLN A C 1
ATOM 821 O O . GLN A 1 99 ? -2.305 6.048 -1.476 1.00 71.81 99 GLN A O 1
ATOM 826 N N . GLU A 1 100 ? -1.132 4.144 -1.204 1.00 66.81 100 GLU A N 1
ATOM 827 C CA . GLU A 1 100 ? -2.140 3.498 -0.382 1.00 66.81 100 GLU A CA 1
ATOM 828 C C . GLU A 1 100 ? -2.278 4.230 0.950 1.00 66.81 100 GLU A C 1
ATOM 830 O O . GLU A 1 100 ? -1.345 4.327 1.752 1.00 66.81 100 GLU A O 1
ATOM 835 N N . LYS A 1 101 ? -3.483 4.744 1.179 1.00 74.88 101 LYS A N 1
ATOM 836 C CA . LYS A 1 101 ? -3.905 5.302 2.455 1.00 74.88 101 LYS A CA 1
ATOM 837 C C . LYS A 1 101 ? -4.243 4.141 3.381 1.00 74.88 101 LYS A C 1
ATOM 839 O O . LYS A 1 101 ? -5.076 3.306 3.031 1.00 74.88 101 LYS A O 1
ATOM 844 N N . GLY A 1 102 ? -3.589 4.083 4.539 1.00 83.75 102 GLY A N 1
ATOM 845 C CA . GLY A 1 102 ? -3.800 3.001 5.493 1.00 83.75 102 GLY A CA 1
ATOM 846 C C . GLY A 1 102 ? -5.277 2.860 5.870 1.00 83.75 102 GLY A C 1
ATOM 847 O O . GLY A 1 102 ? -5.951 3.866 6.099 1.00 83.75 102 GLY A O 1
ATOM 848 N N . ILE A 1 103 ? -5.780 1.627 5.907 1.00 88.62 103 ILE A N 1
ATOM 849 C CA . ILE A 1 103 ? -7.184 1.312 6.162 1.00 88.62 103 ILE A CA 1
ATOM 850 C C . ILE A 1 103 ? -7.351 0.007 6.938 1.00 88.62 103 ILE A C 1
ATOM 852 O O . ILE A 1 103 ? -6.717 -1.005 6.636 1.00 88.62 103 ILE A O 1
ATOM 856 N N . VAL A 1 104 ? -8.283 0.021 7.890 1.00 91.00 104 VAL A N 1
ATOM 857 C CA . VAL A 1 104 ? -8.821 -1.183 8.531 1.00 91.00 104 VAL A CA 1
ATOM 858 C C . VAL A 1 104 ? -10.327 -1.026 8.735 1.00 91.00 104 VAL A C 1
ATOM 860 O O . VAL A 1 104 ? -10.794 0.018 9.191 1.00 91.00 104 VAL A O 1
ATOM 863 N N . GLY A 1 105 ? -11.098 -2.045 8.3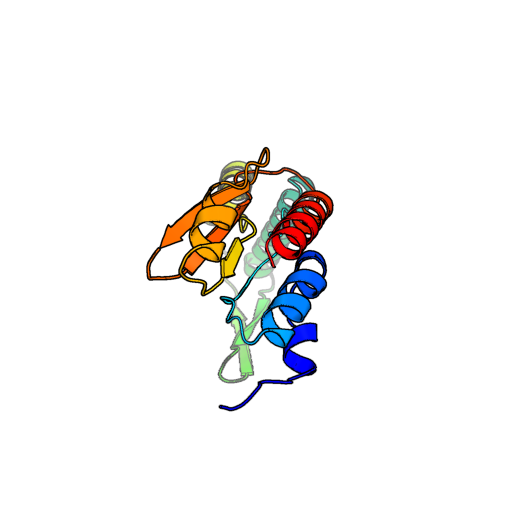61 1.00 92.31 105 GLY A N 1
ATOM 864 C CA . GLY A 1 105 ? -12.530 -2.142 8.635 1.00 92.31 105 GLY A CA 1
ATOM 865 C C . GLY A 1 105 ? -12.808 -3.189 9.706 1.00 92.31 105 GLY A C 1
ATOM 866 O O . GLY A 1 105 ? -12.212 -4.262 9.675 1.00 92.31 105 GLY A O 1
ATOM 867 N N . LEU A 1 106 ? -13.706 -2.887 10.643 1.00 94.12 106 LEU A N 1
ATOM 868 C CA . LEU A 1 106 ? -14.092 -3.753 11.758 1.00 94.12 106 LEU A CA 1
ATOM 869 C C . LEU A 1 106 ? -15.587 -4.058 11.673 1.00 94.12 106 LEU A C 1
ATOM 871 O O . LEU A 1 106 ? -16.397 -3.136 11.570 1.00 94.12 106 LEU A O 1
ATOM 875 N N . ARG A 1 107 ? -15.973 -5.333 11.758 1.00 93.56 107 ARG A N 1
ATOM 876 C CA . ARG A 1 107 ? -17.385 -5.733 11.774 1.00 93.56 107 ARG A CA 1
ATOM 877 C C . ARG A 1 107 ? -17.935 -5.694 13.197 1.00 93.56 107 ARG A C 1
ATOM 879 O O . ARG A 1 107 ? -17.773 -6.642 13.958 1.00 93.56 107 ARG A O 1
ATOM 886 N N . VAL A 1 108 ? -18.592 -4.595 13.546 1.00 91.62 108 VAL A N 1
ATOM 887 C CA . VAL A 1 108 ? -19.081 -4.305 14.904 1.00 91.62 108 VAL A CA 1
ATOM 888 C C . VAL A 1 108 ? -20.501 -3.743 14.858 1.00 91.62 108 VAL A C 1
ATOM 890 O O . VAL A 1 108 ? -20.918 -3.152 13.864 1.00 91.62 108 VAL A O 1
ATOM 893 N N . ASN A 1 109 ? -21.267 -3.929 15.931 1.00 91.81 109 ASN A N 1
ATOM 894 C CA . ASN A 1 109 ? -22.657 -3.486 16.023 1.00 91.81 109 ASN A CA 1
ATOM 895 C C . ASN A 1 109 ? -22.963 -2.850 17.392 1.00 91.81 109 ASN A C 1
ATOM 897 O O . ASN A 1 109 ? -22.098 -2.749 18.262 1.00 91.81 109 ASN A O 1
ATOM 901 N N . GLY A 1 110 ? -24.198 -2.368 17.549 1.00 92.50 110 GLY A N 1
ATOM 902 C CA . GLY A 1 110 ? -24.706 -1.868 18.825 1.00 92.50 110 GLY A CA 1
ATOM 903 C C . GLY A 1 110 ? -23.930 -0.675 19.387 1.00 92.50 110 GLY A C 1
ATOM 904 O O . GLY A 1 110 ? -23.523 0.230 18.658 1.00 92.50 110 GLY A O 1
ATOM 905 N N . GLU A 1 111 ? -23.763 -0.671 20.707 1.00 93.31 111 GLU A N 1
ATOM 906 C CA . GLU A 1 111 ? -23.129 0.422 21.444 1.00 93.31 111 GLU A CA 1
ATOM 907 C C . GLU A 1 111 ? -21.650 0.594 21.082 1.00 93.31 111 GLU A C 1
ATOM 909 O O . GLU A 1 111 ? -21.208 1.716 20.852 1.00 93.31 111 GLU A O 1
ATOM 914 N N . ILE A 1 112 ? -20.922 -0.512 20.922 1.00 92.06 112 ILE A N 1
ATOM 915 C CA . ILE A 1 112 ? -19.509 -0.523 20.520 1.00 92.06 112 ILE A CA 1
ATOM 916 C C . ILE A 1 112 ? -19.329 0.210 19.190 1.00 92.06 112 ILE A C 1
ATOM 918 O O . ILE A 1 112 ? -18.477 1.087 19.075 1.00 92.06 112 ILE A O 1
ATOM 922 N N . LYS A 1 113 ? -20.178 -0.084 18.194 1.00 94.00 113 LYS A N 1
ATOM 923 C CA . LYS A 1 113 ? -20.167 0.632 16.910 1.00 94.00 113 LYS A CA 1
ATOM 924 C C . LYS A 1 113 ? -20.310 2.140 17.115 1.00 94.00 113 LYS A C 1
ATOM 926 O O . LYS A 1 113 ? -19.547 2.916 16.546 1.00 94.00 113 LYS A O 1
ATOM 931 N N . ASN A 1 114 ? -21.277 2.550 17.934 1.00 93.75 114 ASN A N 1
ATOM 932 C CA . ASN A 1 114 ? -21.542 3.962 18.184 1.00 93.75 114 ASN A CA 1
ATOM 933 C C . ASN A 1 114 ? -20.358 4.641 18.877 1.00 93.75 114 ASN A C 1
ATOM 935 O O . ASN A 1 114 ? -19.995 5.739 18.475 1.00 93.75 114 ASN A O 1
ATOM 939 N N . GLN A 1 115 ? -19.732 3.990 19.861 1.00 94.25 115 GLN A N 1
ATOM 940 C CA . GLN A 1 115 ? -18.551 4.519 20.547 1.00 94.25 115 GLN A CA 1
ATOM 941 C C . GLN A 1 115 ? -17.357 4.663 19.589 1.00 94.25 115 GLN A C 1
ATOM 943 O O . GLN A 1 115 ? -16.716 5.713 19.563 1.00 94.25 115 GLN A O 1
ATOM 948 N N . LEU A 1 116 ? -17.113 3.666 18.732 1.00 94.12 116 LEU A N 1
ATOM 949 C CA . LEU A 1 116 ? -16.039 3.712 17.734 1.00 94.12 116 LEU A CA 1
ATOM 950 C C . LEU A 1 116 ? -16.233 4.839 16.710 1.00 94.12 116 LEU A C 1
ATOM 952 O O . LEU A 1 116 ? -15.270 5.521 16.368 1.00 94.12 116 LEU A O 1
ATOM 956 N N . LEU A 1 117 ? -17.469 5.092 16.269 1.00 93.94 117 LEU A N 1
ATOM 957 C CA . LEU A 1 117 ? -17.791 6.199 15.357 1.00 93.94 117 LEU A CA 1
ATOM 958 C C . LEU A 1 117 ? -17.572 7.590 15.978 1.00 93.94 117 LEU A C 1
ATOM 960 O O . LEU A 1 117 ? -17.457 8.567 15.241 1.00 93.94 117 LEU A O 1
ATOM 964 N N . GLN A 1 118 ? -17.508 7.699 17.309 1.00 93.62 118 GLN A N 1
ATOM 965 C CA . GLN A 1 118 ? -17.215 8.960 18.001 1.00 93.62 118 GLN A CA 1
ATOM 966 C C . GLN A 1 118 ? -15.714 9.219 18.190 1.00 93.62 118 GLN A C 1
ATOM 968 O O . GLN A 1 118 ? -15.344 10.315 18.620 1.00 93.62 118 GLN A O 1
ATOM 973 N N . LEU A 1 119 ? -14.841 8.253 17.875 1.00 90.75 119 LEU A N 1
ATOM 974 C CA . LEU A 1 119 ? -13.396 8.445 17.978 1.00 90.75 119 LEU A CA 1
ATOM 975 C C . LEU A 1 119 ? -12.931 9.527 16.998 1.00 90.75 119 LEU A C 1
ATOM 977 O O . LEU A 1 119 ? -13.185 9.455 15.795 1.00 90.75 119 LEU A O 1
ATOM 981 N N . LYS A 1 120 ? -12.212 10.521 17.528 1.00 86.75 120 LYS A N 1
ATOM 982 C CA . LYS A 1 120 ? -11.620 11.619 16.760 1.00 86.75 120 LYS A CA 1
ATOM 983 C C . LYS A 1 120 ? -10.108 11.606 16.922 1.00 86.75 120 LYS A C 1
ATOM 985 O O . LYS A 1 120 ? -9.608 11.661 18.042 1.00 86.75 120 LYS A O 1
ATOM 990 N N . CYS A 1 121 ? -9.401 11.571 15.800 1.00 82.62 121 CYS A N 1
ATOM 991 C CA . CYS A 1 121 ? -7.954 11.712 15.743 1.00 82.62 121 CYS A CA 1
ATOM 992 C C . CYS A 1 121 ? -7.572 12.511 14.509 1.00 82.62 121 CYS A C 1
ATOM 994 O O . CYS A 1 121 ? -8.093 12.274 13.417 1.00 82.62 121 CYS A O 1
ATOM 996 N N . ASP A 1 122 ? -6.634 13.433 14.683 1.00 83.50 122 ASP A N 1
ATOM 997 C CA . ASP A 1 122 ? -6.089 14.190 13.571 1.00 83.50 122 ASP A CA 1
ATOM 998 C C . ASP A 1 122 ? -5.406 13.239 12.578 1.00 83.50 122 ASP A C 1
ATOM 1000 O O . ASP A 1 122 ? -4.478 12.494 12.903 1.00 83.50 122 ASP A O 1
ATOM 1004 N N . GLY A 1 123 ? -5.885 13.255 11.334 1.00 81.94 123 GLY A N 1
ATOM 1005 C CA . GLY A 1 123 ? -5.354 12.418 10.261 1.00 81.94 123 GLY A CA 1
ATOM 1006 C C . GLY A 1 123 ? -5.934 11.003 10.179 1.00 81.94 123 GLY A C 1
ATOM 1007 O O . GLY A 1 123 ? -5.440 10.237 9.349 1.00 81.94 123 GLY A O 1
ATOM 1008 N N . ILE A 1 124 ? -6.972 10.668 10.958 1.00 88.25 124 ILE A N 1
ATOM 1009 C CA . ILE A 1 124 ? -7.784 9.452 10.784 1.00 88.25 124 ILE A CA 1
ATOM 1010 C C . ILE A 1 124 ? -9.247 9.850 10.552 1.00 88.25 124 ILE A C 1
ATOM 1012 O O . ILE A 1 124 ? -9.839 10.549 11.372 1.00 88.25 124 ILE A O 1
ATOM 1016 N N . THR A 1 125 ? -9.851 9.398 9.452 1.00 90.00 125 THR A N 1
ATOM 1017 C CA . THR A 1 125 ? -11.308 9.421 9.289 1.00 90.00 125 THR A CA 1
ATOM 1018 C C . THR A 1 125 ? -11.910 8.111 9.758 1.00 90.00 125 THR A C 1
ATOM 1020 O O . THR A 1 125 ? -11.363 7.035 9.509 1.00 90.00 125 THR A O 1
ATOM 1023 N N . THR A 1 126 ? -13.084 8.223 10.373 1.00 92.12 126 THR A N 1
ATOM 1024 C CA . THR A 1 126 ? -13.912 7.087 10.766 1.00 92.12 126 THR A CA 1
ATOM 1025 C C . THR A 1 126 ? -15.230 7.148 10.002 1.00 92.12 126 THR A C 1
ATOM 1027 O O . THR A 1 126 ? -15.883 8.191 9.992 1.00 92.12 126 THR A O 1
ATOM 1030 N N . GLU A 1 127 ? -15.634 6.055 9.358 1.00 92.81 127 GLU A N 1
ATOM 1031 C CA . GLU A 1 127 ? -16.909 5.967 8.633 1.00 92.81 127 GLU A CA 1
ATOM 1032 C C . GLU A 1 127 ? -17.587 4.605 8.833 1.00 92.81 127 GLU A C 1
ATOM 1034 O O . GLU A 1 127 ? -16.916 3.593 9.018 1.00 92.81 127 GLU A O 1
ATOM 1039 N N . GLU A 1 128 ? -18.921 4.565 8.775 1.00 93.19 128 GLU A N 1
ATOM 1040 C CA . GLU A 1 128 ? -19.678 3.310 8.702 1.00 93.19 128 GLU A CA 1
ATOM 1041 C C . GLU A 1 128 ? -20.043 3.006 7.250 1.00 93.19 128 GLU A C 1
ATOM 1043 O O . GLU A 1 128 ? -20.577 3.864 6.544 1.00 93.19 128 GLU A O 1
ATOM 1048 N N . ARG A 1 129 ? -19.824 1.761 6.822 1.00 92.31 129 ARG A N 1
ATOM 1049 C CA . ARG A 1 129 ? -20.313 1.266 5.536 1.00 92.31 129 ARG A CA 1
ATOM 1050 C C . ARG A 1 129 ? -20.541 -0.242 5.577 1.00 92.31 129 ARG A C 1
ATOM 1052 O O . ARG A 1 129 ? -19.692 -0.983 6.057 1.00 92.31 129 ARG A O 1
ATOM 1059 N N . ASP A 1 130 ? -21.689 -0.690 5.070 1.00 89.88 130 ASP A N 1
ATOM 1060 C CA . ASP A 1 130 ? -22.031 -2.111 4.890 1.00 89.88 130 ASP A CA 1
ATOM 1061 C C . ASP A 1 130 ? -21.875 -2.975 6.167 1.00 89.88 130 ASP A C 1
ATOM 1063 O O . ASP A 1 130 ? -21.521 -4.151 6.109 1.00 89.88 130 ASP A O 1
ATOM 1067 N N . GLY A 1 131 ? -22.142 -2.391 7.344 1.00 88.31 131 GLY A N 1
ATOM 1068 C CA . GLY A 1 131 ? -22.012 -3.068 8.644 1.00 88.31 131 GLY A CA 1
ATOM 1069 C C . GLY A 1 131 ? -20.584 -3.131 9.200 1.00 88.31 131 GLY A C 1
ATOM 1070 O O . GLY A 1 131 ? -20.331 -3.881 10.145 1.00 88.31 131 GLY A O 1
ATOM 1071 N N . TYR A 1 132 ? -19.664 -2.353 8.628 1.00 93.19 132 TYR A N 1
ATOM 1072 C CA . TYR A 1 132 ? -18.297 -2.177 9.104 1.00 93.19 132 TYR A CA 1
ATOM 1073 C C . TYR A 1 132 ? -18.056 -0.735 9.544 1.00 93.19 132 TYR A C 1
ATOM 1075 O O . TYR A 1 132 ? -18.575 0.202 8.937 1.00 93.19 132 TYR A O 1
ATOM 1083 N N . VAL A 1 133 ? -17.214 -0.565 10.561 1.00 95.00 133 VAL A N 1
ATOM 1084 C CA . VAL A 1 133 ? -16.593 0.720 10.900 1.00 95.00 133 VAL A CA 1
ATOM 1085 C C . VAL A 1 133 ? -15.194 0.733 10.305 1.00 95.00 133 VAL A C 1
ATOM 1087 O O . VAL A 1 133 ? -14.377 -0.128 10.626 1.00 95.00 133 VAL A O 1
ATOM 1090 N N . PHE A 1 134 ? -14.930 1.690 9.426 1.00 92.81 134 PHE A N 1
ATOM 1091 C CA . PHE A 1 134 ? -13.647 1.878 8.769 1.00 92.81 134 PHE A CA 1
ATOM 1092 C C . PHE A 1 134 ? -12.870 3.004 9.424 1.00 92.81 134 PHE A C 1
ATOM 1094 O O . PHE A 1 134 ? -13.403 4.097 9.597 1.00 92.81 134 PHE A O 1
ATOM 1101 N N . PHE A 1 135 ? -11.593 2.751 9.686 1.00 92.31 135 PHE A N 1
ATOM 1102 C CA . PHE A 1 135 ? -10.607 3.772 10.011 1.00 92.31 135 PHE A CA 1
ATOM 1103 C C . PHE A 1 135 ? -9.673 3.936 8.819 1.00 92.31 135 PHE A C 1
ATOM 1105 O O . PHE A 1 135 ? -9.073 2.958 8.365 1.00 92.31 135 PHE A O 1
ATOM 1112 N N . ARG A 1 136 ? -9.563 5.159 8.300 1.00 89.56 136 ARG A N 1
ATOM 1113 C CA . ARG A 1 136 ? -8.707 5.497 7.157 1.00 89.56 136 ARG A CA 1
ATOM 1114 C C . ARG A 1 136 ? -7.746 6.610 7.525 1.00 89.56 136 ARG A C 1
ATOM 1116 O O . ARG A 1 136 ? -8.151 7.623 8.084 1.00 89.56 136 ARG A O 1
ATOM 1123 N N . ILE A 1 137 ? -6.487 6.470 7.141 1.00 86.56 137 ILE A N 1
ATOM 1124 C CA . ILE A 1 137 ? -5.511 7.550 7.265 1.00 86.56 137 ILE A CA 1
ATOM 1125 C C . ILE A 1 137 ? -5.737 8.543 6.125 1.00 86.56 137 ILE A C 1
ATOM 1127 O O . ILE A 1 137 ? -5.693 8.181 4.953 1.00 86.56 137 ILE A O 1
ATOM 1131 N N . ILE A 1 138 ? -6.014 9.799 6.464 1.00 75.75 138 ILE A N 1
ATOM 1132 C CA . ILE A 1 138 ? -6.504 10.797 5.500 1.00 75.75 138 ILE A CA 1
ATOM 1133 C C . ILE A 1 138 ? -5.357 11.319 4.637 1.00 75.75 138 ILE A C 1
ATOM 1135 O O . ILE A 1 138 ? -5.525 11.477 3.430 1.00 75.75 138 ILE A O 1
ATOM 1139 N N . GLU A 1 139 ? -4.193 11.530 5.249 1.00 65.44 139 GLU A N 1
ATOM 1140 C CA . GLU A 1 139 ? -2.954 11.972 4.615 1.00 65.44 139 GLU A CA 1
ATOM 1141 C C . GLU A 1 139 ? -1.792 11.838 5.610 1.00 65.4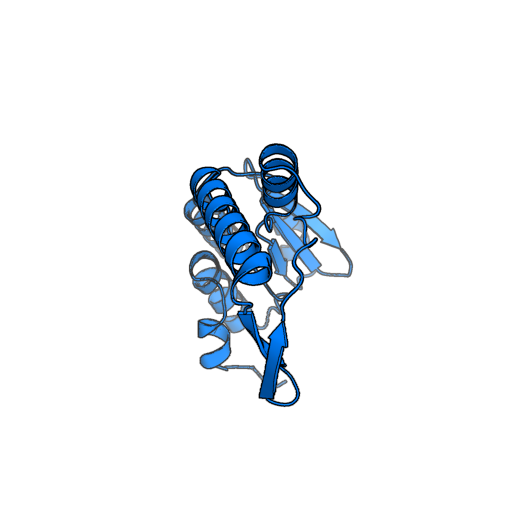4 139 GLU A C 1
ATOM 1143 O O . GLU A 1 139 ? -1.962 11.938 6.834 1.00 65.44 139 GLU A O 1
ATOM 1148 N N . GLY A 1 140 ? -0.597 11.585 5.086 1.00 53.75 140 GLY A N 1
ATOM 1149 C CA . GLY A 1 140 ? 0.623 11.574 5.874 1.00 53.75 140 GLY A CA 1
ATOM 1150 C C . GLY A 1 140 ? 1.835 11.338 4.995 1.00 53.75 140 GLY A C 1
ATOM 1151 O O . GLY A 1 140 ? 2.092 10.209 4.600 1.00 53.75 140 GLY A O 1
ATOM 1152 N N . ASP A 1 141 ? 2.614 12.386 4.741 1.00 51.72 141 ASP A N 1
ATOM 1153 C CA . ASP A 1 141 ? 4.027 12.185 4.444 1.00 51.72 141 ASP A CA 1
ATOM 1154 C C . ASP A 1 141 ? 4.664 11.582 5.706 1.00 51.72 141 ASP A C 1
ATOM 1156 O O . ASP A 1 141 ? 4.854 12.273 6.707 1.00 51.72 141 ASP A O 1
ATOM 1160 N N . GLY A 1 142 ? 4.944 10.277 5.693 1.00 58.78 142 GLY A N 1
ATOM 1161 C CA . GLY A 1 142 ? 5.739 9.630 6.735 1.00 58.78 142 GLY A CA 1
ATOM 1162 C C . GLY A 1 142 ? 5.134 8.378 7.362 1.00 58.78 142 GLY A C 1
ATOM 1163 O O . GLY A 1 142 ? 4.319 7.667 6.782 1.00 58.78 142 GLY A O 1
ATOM 1164 N N . ASP A 1 143 ? 5.643 8.073 8.549 1.00 69.69 143 ASP A N 1
ATOM 1165 C CA . ASP A 1 143 ? 5.413 6.833 9.272 1.00 69.69 143 ASP A CA 1
ATOM 1166 C C . ASP A 1 143 ? 4.094 6.867 10.057 1.00 69.69 143 ASP A C 1
ATOM 1168 O O . ASP A 1 143 ? 3.939 7.611 11.025 1.00 69.69 143 ASP A O 1
ATOM 1172 N N . ASN A 1 144 ? 3.142 6.029 9.652 1.00 80.31 144 ASN A N 1
ATOM 1173 C CA . ASN A 1 144 ? 1.814 5.955 10.258 1.00 80.31 144 ASN A CA 1
ATOM 1174 C C . ASN A 1 144 ? 1.764 5.139 11.564 1.00 80.31 144 ASN A C 1
ATOM 1176 O O . ASN A 1 144 ? 0.687 4.996 12.146 1.00 80.31 144 ASN A O 1
ATOM 1180 N N . ARG A 1 145 ? 2.898 4.611 12.054 1.00 83.69 145 ARG A N 1
ATOM 1181 C CA . ARG A 1 145 ? 2.960 3.764 13.260 1.00 83.69 145 ARG A CA 1
ATOM 1182 C C . ARG A 1 145 ? 2.308 4.389 14.489 1.00 83.69 145 ARG A C 1
ATOM 1184 O O . ARG A 1 145 ? 1.543 3.711 15.167 1.00 83.69 145 ARG A O 1
ATOM 1191 N N . GLU A 1 146 ? 2.555 5.668 14.759 1.00 86.44 146 GLU A N 1
ATOM 1192 C CA . GLU A 1 146 ? 1.983 6.341 15.936 1.00 86.44 146 GLU A CA 1
ATOM 1193 C C . GLU A 1 146 ? 0.459 6.512 15.831 1.00 86.44 146 GLU A C 1
ATOM 1195 O O . GLU A 1 146 ? -0.251 6.320 16.817 1.00 86.44 146 GLU A O 1
ATOM 1200 N N . LYS A 1 147 ? -0.066 6.782 14.627 1.00 88.38 147 LYS A N 1
ATOM 1201 C CA . LYS A 1 147 ? -1.517 6.861 14.382 1.00 88.38 147 LYS A CA 1
ATOM 1202 C C . LYS A 1 147 ? -2.185 5.508 14.614 1.00 88.38 147 LYS A C 1
ATOM 1204 O O . LYS A 1 147 ? -3.203 5.436 15.299 1.00 88.38 147 LYS A O 1
ATOM 1209 N N . TRP A 1 148 ? -1.584 4.434 14.099 1.00 90.44 148 TRP A N 1
ATOM 1210 C CA . TRP A 1 148 ? -2.085 3.080 14.330 1.00 90.44 148 TRP A CA 1
ATOM 1211 C C . TRP A 1 148 ? -2.011 2.686 15.800 1.00 90.44 148 TRP A C 1
ATOM 1213 O O . TRP A 1 148 ? -2.994 2.197 16.337 1.00 90.44 148 TRP A O 1
ATOM 1223 N N . LYS A 1 149 ? -0.911 2.991 16.491 1.00 91.19 149 LYS A N 1
ATOM 1224 C CA . LYS A 1 149 ? -0.762 2.735 17.930 1.00 91.19 149 LYS A CA 1
ATOM 1225 C C . LYS A 1 149 ? -1.804 3.475 18.773 1.00 91.19 149 LYS A C 1
ATOM 1227 O O . LYS A 1 149 ? -2.371 2.897 19.706 1.00 91.19 149 LYS A O 1
ATOM 1232 N N . TRP A 1 150 ? -2.066 4.743 18.446 1.00 92.00 150 TRP A N 1
ATOM 1233 C CA . TRP A 1 150 ? -3.135 5.517 19.075 1.00 92.00 150 TRP A CA 1
ATOM 1234 C C . TRP A 1 150 ? -4.486 4.840 18.850 1.00 92.00 150 TRP A C 1
ATOM 1236 O O . TRP A 1 150 ? -5.195 4.573 19.821 1.00 92.00 150 TRP A O 1
ATOM 1246 N N . LEU A 1 151 ? -4.803 4.491 17.597 1.00 92.19 151 LEU A N 1
ATOM 1247 C CA . LEU A 1 151 ? -6.069 3.849 17.253 1.00 92.19 151 LEU A CA 1
ATOM 1248 C C . LEU A 1 151 ? -6.233 2.527 18.000 1.00 92.19 151 LEU A C 1
ATOM 1250 O O . LEU A 1 151 ? -7.277 2.307 18.603 1.00 92.19 151 LEU A O 1
ATOM 1254 N N . THR A 1 152 ? -5.201 1.684 18.025 1.00 94.00 152 THR A N 1
ATOM 1255 C CA . THR A 1 152 ? -5.218 0.413 18.752 1.00 94.00 152 THR A CA 1
ATOM 1256 C C . THR A 1 152 ? -5.557 0.619 20.220 1.00 94.00 152 THR A C 1
ATOM 1258 O O . THR A 1 152 ? -6.403 -0.084 20.763 1.00 94.00 152 THR A O 1
ATOM 1261 N N . THR A 1 153 ? -4.958 1.627 20.857 1.00 94.75 153 THR A N 1
ATOM 1262 C CA . THR A 1 153 ? -5.225 1.947 22.264 1.00 94.75 153 THR A CA 1
ATOM 1263 C C . THR A 1 153 ? -6.673 2.395 22.475 1.00 94.75 153 THR A C 1
ATOM 1265 O O . THR A 1 153 ? -7.313 1.957 23.428 1.00 94.75 153 THR A O 1
ATOM 1268 N N . GLN A 1 154 ? -7.209 3.236 21.587 1.00 94.62 154 GLN A N 1
ATOM 1269 C CA . GLN A 1 154 ? -8.592 3.707 21.696 1.00 94.62 154 GLN A CA 1
ATOM 1270 C C . GLN A 1 154 ? -9.611 2.602 21.436 1.00 94.62 154 GLN A C 1
ATOM 1272 O O . GLN A 1 154 ? -10.575 2.482 22.183 1.00 94.62 154 GLN A O 1
ATOM 1277 N N . VAL A 1 155 ? -9.387 1.771 20.415 1.00 92.94 155 VAL A N 1
ATOM 1278 C CA . VAL A 1 155 ? -10.252 0.623 20.137 1.00 92.94 155 VAL A CA 1
ATOM 1279 C C . VAL A 1 155 ? -10.248 -0.315 21.339 1.00 92.94 155 VAL A C 1
ATOM 1281 O O . VAL A 1 155 ? -11.316 -0.677 21.811 1.00 92.94 155 VAL A O 1
ATOM 1284 N N . LYS A 1 156 ? -9.076 -0.635 21.901 1.00 94.81 156 LYS A N 1
ATOM 1285 C CA . LYS A 1 156 ? -8.969 -1.474 23.104 1.00 94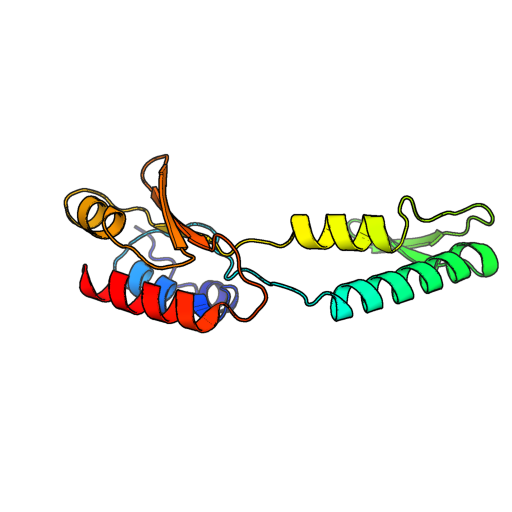.81 156 LYS A CA 1
ATOM 1286 C C . LYS A 1 156 ? -9.722 -0.910 24.310 1.00 94.81 156 LYS A C 1
ATOM 1288 O O . LYS A 1 156 ? -10.226 -1.695 25.094 1.00 94.81 156 LYS A O 1
ATOM 1293 N N . ALA A 1 157 ? -9.810 0.412 24.457 1.00 94.12 157 ALA A N 1
ATOM 1294 C CA . ALA A 1 157 ? -10.517 1.054 25.567 1.00 94.12 157 ALA A CA 1
ATOM 1295 C C . ALA A 1 157 ? -12.053 1.037 25.432 1.00 94.12 157 ALA A C 1
ATOM 1297 O O . ALA A 1 157 ? -12.747 1.303 26.410 1.00 94.12 157 ALA A O 1
ATOM 1298 N N . VAL A 1 158 ? -12.577 0.765 24.233 1.00 92.88 158 VAL A N 1
ATOM 1299 C CA . VAL A 1 158 ? -14.023 0.669 23.962 1.00 92.88 158 VAL A CA 1
ATOM 1300 C C . VAL A 1 158 ? -14.588 -0.725 24.288 1.00 92.88 158 VAL A C 1
ATOM 1302 O O . VAL A 1 158 ? -15.795 -0.862 24.480 1.00 92.88 158 VAL A O 1
ATOM 1305 N N . PHE A 1 159 ? -13.737 -1.753 24.350 1.00 90.69 159 PHE A N 1
ATOM 1306 C CA . PHE A 1 159 ? -14.105 -3.144 24.656 1.00 90.69 159 PHE A CA 1
ATOM 1307 C C . PHE A 1 159 ? -13.761 -3.518 26.098 1.00 90.69 159 PHE A C 1
ATOM 1309 O O . PHE A 1 159 ? -14.511 -4.342 26.666 1.00 90.69 159 PHE A O 1
#

pLDDT: mean 85.81, std 12.53, range [34.91, 96.69]

Radius of gyration: 21.22 Å; chains: 1; bounding box: 45×37×56 Å

Sequence (159 aa):
DHLIHNDEFIESVDPPLRDLVEFLHERNITTTPSCSGHCKSERNFAKLWDDLEADKADVRQDGLVMKEIESGERFHFRDPAYQLPWTKTTFIDRARNYQEKGIVGLRVNGEIKNQLLQLKCDGITTEERDGYVFFRIIEGDGDNREKWKWLTTQVKAVF

Foldseek 3Di:
DDLPPPVVVLVVADPLCSLLCVVCSVVVKDKDRWDLWDQDDLVNLLVVVVVVVVQQVCQQPVFDFDADPPVRDTDTHHDVPDDDPDDSVRSSVVVNVPTDWTKMKIQDDDPLLVQLQPDDDVQWHWDDDPRIIMITRNDDPDDSSVVSVVSSVSSVVSD